Protein AF-A0A159Z5X7-F1 (afdb_monomer_lite)

Foldseek 3Di:
DDDDDDDDDPDDDDDDPPPPDPPDDPPDDPVLVCLVVLLVLLLVLLVLLLVLLVVDDPQLNVQQPLNVQCVVCNVVSHQQDPSNLVSLVSRLVSLVVCCVVVHDDPSSVSSNVSSVSSNVSNVVSNVSVVVVCVVCVVVVHDPPPDD

Secondary structure (DSSP, 8-state):
------------------------PPPPPPGGGGHHHHHHHHHHHHHHHHHGGGGS-HHHHHH-TTHHHHHHHHHTT--SSHHHHHHHHHHHHHHHHHHHHH---HHHHHHHHHHHHHHHHHHHHHHHHHHHHHHHHHTT--GGG--

Sequence (147 aa):
MIAQFPPLPTSYPAGNSHRVVLYQEPAPRPEVERLEEMFADGLAALRRALQLREDLPAAHANGLRAWEPVVRCLDHRRLIDAASRAAIVDLFVEAARIAQREGPHPALDALRHRLAEAEALATRVADLLAAEDQIARARGFDPGTRR

pLDDT: mean 84.37, std 17.0, range [36.78, 98.0]

Organism: NCBI:txid1335048

Radius of gyration: 27.59 Å; chains: 1; bounding box: 40×76×68 Å

Structure (mmCIF, N/CA/C/O backbone):
data_AF-A0A159Z5X7-F1
#
_entry.id   AF-A0A159Z5X7-F1
#
loop_
_atom_site.group_PDB
_atom_site.id
_atom_site.type_symbol
_atom_site.label_atom_id
_atom_site.label_alt_id
_atom_site.label_comp_id
_atom_site.label_asym_id
_atom_site.label_entity_id
_atom_site.label_seq_id
_atom_site.pdbx_PDB_ins_code
_atom_site.Cartn_x
_atom_site.Cartn_y
_atom_site.Cartn_z
_atom_site.occupancy
_atom_site.B_iso_or_equiv
_atom_site.auth_seq_id
_atom_site.auth_comp_id
_atom_site.auth_asym_id
_atom_site.auth_atom_id
_atom_site.pdbx_PDB_model_num
ATOM 1 N N . MET A 1 1 ? 24.054 -62.793 -45.218 1.00 36.78 1 MET A N 1
ATOM 2 C CA . MET A 1 1 ? 23.629 -64.068 -44.599 1.00 36.78 1 MET A CA 1
ATOM 3 C C . MET A 1 1 ? 23.535 -63.831 -43.093 1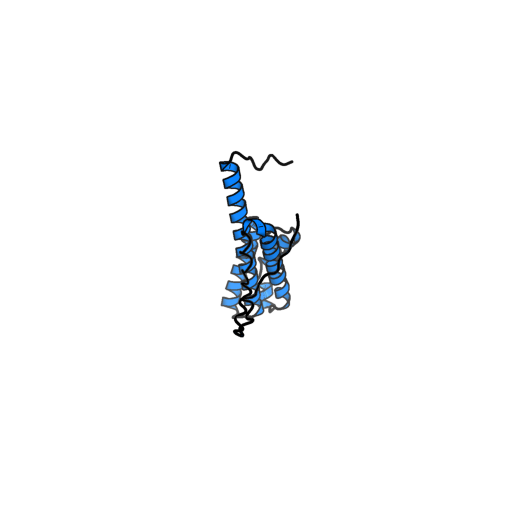.00 36.78 1 MET A C 1
ATOM 5 O O . MET A 1 1 ? 24.426 -63.186 -42.560 1.00 36.78 1 MET A O 1
ATOM 9 N N . ILE A 1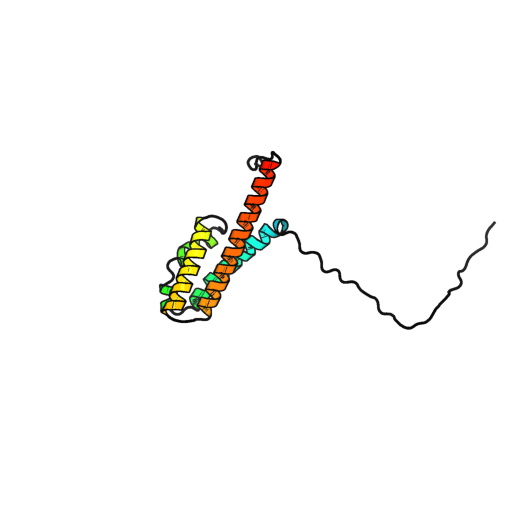 2 ? 22.411 -64.202 -42.477 1.00 47.59 2 ILE A N 1
ATOM 10 C CA . ILE A 1 2 ? 21.893 -63.757 -41.161 1.00 47.59 2 ILE A CA 1
ATOM 11 C C . ILE A 1 2 ? 22.325 -64.709 -40.025 1.00 47.59 2 ILE A C 1
ATOM 13 O O . ILE A 1 2 ? 22.324 -65.909 -40.271 1.00 47.59 2 ILE A O 1
ATOM 17 N N . ALA A 1 3 ? 22.584 -64.189 -38.808 1.00 43.44 3 ALA A N 1
ATOM 18 C CA . ALA A 1 3 ? 22.182 -64.734 -37.478 1.00 43.44 3 ALA A CA 1
ATOM 19 C C . ALA A 1 3 ? 22.763 -63.836 -36.344 1.00 43.44 3 ALA A C 1
ATOM 21 O O . ALA A 1 3 ? 23.972 -63.653 -36.299 1.00 43.44 3 ALA A O 1
ATOM 22 N N . GLN A 1 4 ? 21.973 -63.033 -35.607 1.00 45.41 4 GLN A N 1
ATOM 23 C CA . GLN A 1 4 ? 21.170 -63.304 -34.381 1.00 45.41 4 GLN A CA 1
ATOM 24 C C . GLN A 1 4 ? 21.914 -63.018 -33.040 1.00 45.41 4 GLN A C 1
ATOM 26 O O . GLN A 1 4 ? 22.946 -63.611 -32.759 1.00 45.41 4 GLN A O 1
ATOM 31 N N . PHE A 1 5 ? 21.354 -62.109 -32.217 1.00 52.47 5 PHE A N 1
ATOM 32 C CA . PHE A 1 5 ? 21.722 -61.773 -30.815 1.00 52.47 5 PHE A CA 1
ATOM 33 C C . PHE A 1 5 ? 21.023 -62.727 -29.803 1.00 52.47 5 PHE A C 1
ATOM 35 O O . PHE A 1 5 ? 20.004 -63.310 -30.179 1.00 52.47 5 PHE A O 1
ATOM 42 N N . PRO A 1 6 ? 21.484 -62.876 -28.532 1.00 51.81 6 PRO A N 1
ATOM 43 C CA . PRO A 1 6 ? 21.006 -62.004 -27.436 1.00 51.81 6 PRO A CA 1
ATOM 44 C C . PRO A 1 6 ? 22.068 -61.624 -26.365 1.00 51.81 6 PRO A C 1
ATOM 46 O O . PRO A 1 6 ? 23.143 -62.220 -26.305 1.00 51.81 6 PRO A O 1
ATOM 49 N N . PRO A 1 7 ? 21.782 -60.614 -25.515 1.00 61.12 7 PRO A N 1
ATOM 50 C CA . PRO A 1 7 ? 22.671 -60.153 -24.447 1.00 61.12 7 PRO A CA 1
ATOM 51 C C . PRO A 1 7 ? 22.648 -61.115 -23.251 1.00 61.12 7 PRO A C 1
ATOM 53 O O . PRO A 1 7 ? 21.632 -61.761 -22.998 1.00 61.12 7 PRO A O 1
ATOM 56 N N . LEU A 1 8 ? 23.730 -61.161 -22.468 1.00 49.84 8 LEU A N 1
ATOM 57 C CA . LEU A 1 8 ? 23.716 -61.794 -21.146 1.00 49.84 8 LEU A CA 1
ATOM 58 C C . LEU A 1 8 ? 23.809 -60.727 -20.044 1.00 49.84 8 LEU A C 1
ATOM 60 O O . LEU A 1 8 ? 24.670 -59.848 -20.115 1.00 49.84 8 LEU A O 1
ATOM 64 N N . PRO A 1 9 ? 22.910 -60.777 -19.045 1.00 46.16 9 PRO A N 1
ATOM 65 C CA . PRO A 1 9 ? 22.774 -59.756 -18.025 1.00 46.16 9 PRO A CA 1
ATOM 66 C C . PRO A 1 9 ? 23.802 -59.999 -16.922 1.00 46.16 9 PRO A C 1
ATOM 68 O O . PRO A 1 9 ? 23.778 -61.033 -16.258 1.00 46.16 9 PRO A O 1
ATOM 71 N N . THR A 1 10 ? 24.657 -59.026 -16.636 1.00 51.78 10 THR A N 1
ATOM 72 C CA . THR A 1 10 ? 25.294 -58.955 -15.317 1.00 51.78 10 THR A CA 1
ATOM 73 C C . THR A 1 10 ? 24.318 -58.292 -14.355 1.00 51.78 10 THR A C 1
ATOM 75 O O . THR A 1 10 ? 24.433 -57.123 -13.998 1.00 51.78 10 THR A O 1
ATOM 78 N N . SER A 1 11 ? 23.295 -59.050 -13.956 1.00 51.75 11 SER A N 1
ATOM 79 C CA . SER A 1 11 ? 22.480 -58.701 -12.799 1.00 51.75 11 SER A CA 1
ATOM 80 C C . SER A 1 11 ? 23.360 -58.737 -11.550 1.00 51.75 11 SER A C 1
ATOM 82 O O . SER A 1 11 ? 23.828 -59.805 -11.160 1.00 51.75 11 SER A O 1
ATOM 84 N N . TYR A 1 12 ? 23.533 -57.594 -10.895 1.00 45.84 12 TYR A N 1
ATOM 85 C CA . TYR A 1 12 ? 23.817 -57.558 -9.464 1.00 45.84 12 TYR A CA 1
ATOM 86 C C . TYR A 1 12 ? 22.499 -57.248 -8.744 1.00 45.84 12 TYR A C 1
ATOM 88 O O . TYR A 1 12 ? 21.986 -56.135 -8.883 1.00 45.84 12 TYR A O 1
ATOM 96 N N . PRO A 1 13 ? 21.902 -58.197 -8.000 1.00 56.09 13 PRO A N 1
ATOM 97 C CA . PRO A 1 13 ? 20.759 -57.901 -7.160 1.00 56.09 13 PRO A CA 1
ATOM 98 C C . PRO A 1 13 ? 21.283 -57.302 -5.854 1.00 56.09 13 PRO A C 1
ATOM 100 O O . PRO A 1 13 ? 21.756 -58.010 -4.972 1.00 56.09 13 PRO A O 1
ATOM 103 N N . ALA A 1 14 ? 21.206 -55.982 -5.733 1.00 48.94 14 ALA A N 1
ATOM 104 C CA . ALA A 1 14 ? 21.421 -55.296 -4.464 1.00 48.94 14 ALA A CA 1
ATOM 105 C C . ALA A 1 14 ? 20.421 -54.143 -4.321 1.00 48.94 14 ALA A C 1
ATOM 107 O O . ALA A 1 14 ? 20.763 -52.969 -4.388 1.00 48.94 14 ALA A O 1
ATOM 108 N N . GLY A 1 15 ? 19.144 -54.509 -4.200 1.00 54.28 15 GLY A N 1
ATOM 109 C CA . GLY A 1 15 ? 18.306 -54.105 -3.067 1.00 54.28 15 GLY A CA 1
ATOM 110 C C . GLY A 1 15 ? 18.109 -52.631 -2.698 1.00 54.28 15 GLY A C 1
ATOM 111 O O . GLY A 1 15 ? 17.553 -52.408 -1.635 1.00 54.28 15 GLY A O 1
ATOM 112 N N . ASN A 1 16 ? 18.484 -51.641 -3.511 1.00 48.66 16 ASN A N 1
ATOM 113 C CA . ASN A 1 16 ? 18.154 -50.234 -3.255 1.00 48.66 16 ASN A CA 1
ATOM 114 C C . ASN A 1 16 ? 17.447 -49.608 -4.462 1.00 48.66 16 ASN A C 1
ATOM 116 O O . ASN A 1 16 ? 18.043 -48.906 -5.273 1.00 48.66 16 ASN A O 1
ATOM 120 N N . SER A 1 17 ? 16.131 -49.818 -4.550 1.00 51.88 17 SER A N 1
ATOM 121 C CA . SER A 1 17 ? 15.221 -49.091 -5.451 1.00 51.88 17 SER A CA 1
ATOM 122 C C . SER A 1 17 ? 14.939 -47.660 -4.968 1.00 51.88 17 SER A C 1
ATOM 124 O O . SER A 1 17 ? 13.821 -47.160 -5.104 1.00 51.88 17 SER A O 1
ATOM 126 N N . HIS A 1 18 ? 15.928 -46.974 -4.394 1.00 50.19 18 HIS A N 1
ATOM 127 C CA . HIS A 1 18 ? 15.790 -45.554 -4.099 1.00 50.19 18 HIS A CA 1
ATOM 128 C C . HIS A 1 18 ? 15.928 -44.785 -5.409 1.00 50.19 18 HIS A C 1
ATOM 130 O O . HIS A 1 18 ? 17.022 -44.457 -5.861 1.00 50.19 18 HIS A O 1
ATOM 136 N N . ARG A 1 19 ? 14.790 -44.518 -6.051 1.00 60.75 19 ARG A N 1
ATOM 137 C CA . ARG A 1 19 ? 14.709 -43.544 -7.134 1.00 60.75 19 ARG A CA 1
ATOM 138 C C . ARG A 1 19 ? 15.008 -42.181 -6.513 1.00 60.75 19 ARG A C 1
ATOM 140 O O . ARG A 1 19 ? 14.134 -41.574 -5.904 1.00 60.75 19 ARG A O 1
ATOM 147 N N . VAL A 1 20 ? 16.259 -41.735 -6.610 1.00 62.81 20 VAL A N 1
ATOM 148 C CA . VAL A 1 20 ? 16.645 -40.375 -6.230 1.00 62.81 20 VAL A CA 1
ATOM 149 C C . VAL A 1 20 ? 15.983 -39.439 -7.236 1.00 62.81 20 VAL A C 1
ATOM 151 O O . VAL A 1 20 ? 16.437 -39.295 -8.368 1.00 62.81 20 VAL A O 1
ATOM 154 N N . VAL A 1 21 ? 14.846 -38.870 -6.845 1.00 63.72 21 VAL A N 1
ATOM 155 C CA . VAL A 1 21 ? 14.199 -37.785 -7.579 1.00 63.72 21 VAL A CA 1
ATOM 156 C C . VAL A 1 21 ? 14.838 -36.503 -7.075 1.00 63.72 21 VAL A C 1
ATOM 158 O O . VAL A 1 21 ? 14.609 -36.092 -5.940 1.00 63.72 21 VAL A O 1
ATOM 161 N N . LEU A 1 22 ? 15.689 -35.904 -7.903 1.00 60.62 22 LEU A N 1
ATOM 162 C CA . LEU A 1 22 ? 16.242 -34.591 -7.622 1.00 60.62 22 LEU A CA 1
ATOM 163 C C . LEU A 1 22 ? 15.146 -33.566 -7.933 1.00 60.62 22 LEU A C 1
ATOM 165 O O . LEU A 1 22 ? 14.899 -33.244 -9.093 1.00 60.62 22 LEU A O 1
ATOM 169 N N . TYR A 1 23 ? 14.440 -33.106 -6.902 1.00 59.25 23 TYR A N 1
ATOM 170 C CA . TYR A 1 23 ? 13.565 -31.948 -7.026 1.00 59.25 23 TYR A CA 1
ATOM 171 C C . TYR A 1 23 ? 14.466 -30.720 -7.145 1.00 59.25 23 TYR A C 1
ATOM 173 O O . TYR A 1 23 ? 15.007 -30.239 -6.154 1.00 59.25 23 TYR A O 1
ATOM 181 N N . GLN A 1 24 ? 14.685 -30.249 -8.371 1.00 61.41 24 GLN A N 1
ATOM 182 C CA . GLN A 1 24 ? 15.165 -28.888 -8.559 1.00 61.41 24 GLN A CA 1
ATOM 183 C C . GLN A 1 24 ? 13.975 -27.981 -8.277 1.00 61.41 24 GLN A C 1
ATOM 185 O O . GLN A 1 24 ? 12.979 -28.031 -9.001 1.00 61.41 24 GLN A O 1
ATOM 190 N N . GLU A 1 25 ? 14.048 -27.203 -7.197 1.00 68.69 25 GLU A N 1
ATOM 191 C CA . GLU A 1 25 ? 13.106 -26.105 -7.019 1.00 68.69 25 GLU A CA 1
ATOM 192 C C . GLU A 1 25 ? 13.177 -25.235 -8.281 1.00 68.69 25 GLU A C 1
ATOM 194 O O . GLU A 1 25 ? 14.284 -24.910 -8.731 1.00 68.69 25 GLU A O 1
ATOM 199 N N . PRO A 1 26 ? 12.037 -24.911 -8.917 1.00 69.88 26 PRO A N 1
ATOM 200 C CA . PRO A 1 26 ? 12.053 -24.000 -10.045 1.00 69.88 26 PRO A CA 1
ATOM 201 C C . PRO A 1 26 ? 12.720 -22.704 -9.585 1.00 69.88 26 PRO A C 1
ATOM 203 O O . PRO A 1 26 ? 12.331 -22.128 -8.568 1.00 69.88 26 PRO A O 1
ATOM 206 N N . ALA A 1 27 ? 13.758 -22.282 -10.313 1.00 71.88 27 ALA A N 1
ATOM 207 C CA . ALA A 1 27 ? 14.474 -21.059 -9.991 1.00 71.88 27 ALA A CA 1
ATOM 208 C C . ALA A 1 27 ? 13.471 -19.896 -9.879 1.00 71.88 27 ALA A C 1
ATOM 210 O O . ALA A 1 27 ? 12.543 -19.816 -10.694 1.00 71.88 27 ALA A O 1
ATOM 211 N N . PRO A 1 28 ? 13.623 -19.007 -8.882 1.00 75.00 28 PRO A N 1
ATOM 212 C CA . PRO A 1 28 ? 12.712 -17.888 -8.723 1.00 75.00 28 PRO A CA 1
ATOM 213 C C . PRO A 1 28 ? 12.714 -17.047 -10.000 1.00 75.00 28 PRO A C 1
ATOM 215 O O . PRO A 1 28 ? 13.773 -16.683 -10.518 1.00 75.00 28 PRO A O 1
ATOM 218 N N . ARG A 1 29 ? 11.516 -16.757 -10.519 1.00 81.56 29 ARG A N 1
ATOM 219 C CA . ARG A 1 29 ? 11.358 -15.899 -11.697 1.00 81.56 29 ARG A CA 1
ATOM 220 C C . ARG A 1 29 ? 11.969 -14.518 -11.416 1.00 81.56 29 ARG A C 1
ATOM 222 O O . ARG A 1 29 ? 11.761 -14.001 -10.312 1.00 81.56 29 ARG A O 1
ATOM 229 N N . PRO A 1 30 ? 12.679 -13.908 -12.383 1.00 86.06 30 PRO A N 1
ATOM 230 C CA . PRO A 1 30 ? 13.196 -12.552 -12.245 1.00 86.06 30 PRO A CA 1
ATOM 231 C C . PRO A 1 30 ? 12.089 -11.566 -11.865 1.00 86.06 30 PRO A C 1
ATOM 233 O O . PRO A 1 30 ? 10.981 -11.637 -12.391 1.00 86.06 30 PRO A O 1
ATOM 236 N N . GLU A 1 31 ? 12.384 -10.615 -10.980 1.00 86.62 31 GLU A N 1
ATOM 237 C CA . GLU A 1 31 ? 11.370 -9.678 -10.471 1.00 86.62 31 GLU A CA 1
ATOM 238 C C . GLU A 1 31 ? 10.734 -8.812 -11.562 1.00 86.62 31 GLU A C 1
ATOM 240 O O . GLU A 1 31 ? 9.546 -8.514 -11.491 1.00 86.62 31 GLU A O 1
ATOM 245 N N . VAL A 1 32 ? 11.494 -8.462 -12.603 1.00 86.12 32 VAL A N 1
ATOM 246 C CA . VAL A 1 32 ? 10.981 -7.716 -13.763 1.00 86.12 32 VAL A CA 1
ATOM 247 C C . VAL A 1 32 ? 9.823 -8.464 -14.434 1.00 86.12 32 VAL A C 1
ATOM 249 O O . VAL A 1 32 ? 8.810 -7.868 -14.782 1.00 86.12 32 VAL A O 1
ATOM 252 N N . GLU A 1 33 ? 9.905 -9.793 -14.532 1.00 88.75 33 GLU A N 1
ATOM 253 C CA . GLU A 1 33 ? 8.823 -10.616 -15.090 1.00 88.75 33 GLU A CA 1
ATOM 254 C C . GLU A 1 33 ? 7.606 -10.737 -14.159 1.00 88.75 33 GLU A C 1
ATOM 256 O O . GLU A 1 33 ? 6.566 -11.261 -14.562 1.00 88.75 33 GLU A O 1
ATOM 261 N N . ARG A 1 34 ? 7.743 -10.295 -12.905 1.00 91.88 34 ARG A N 1
ATOM 262 C CA . ARG A 1 34 ? 6.717 -10.343 -11.858 1.00 91.88 34 ARG A CA 1
ATOM 263 C C . ARG A 1 34 ? 6.147 -8.963 -11.528 1.00 91.88 34 ARG A C 1
ATOM 265 O O . ARG A 1 34 ? 5.382 -8.848 -10.576 1.00 91.88 34 ARG A O 1
ATOM 272 N N . LEU A 1 35 ? 6.473 -7.927 -12.305 1.00 93.31 35 LEU A N 1
ATOM 273 C CA . LEU A 1 35 ? 6.001 -6.554 -12.083 1.00 93.31 35 LEU A CA 1
ATOM 274 C C . LEU A 1 35 ? 4.481 -6.471 -11.891 1.00 93.31 35 LEU A C 1
ATOM 276 O O . LEU A 1 35 ? 4.007 -5.826 -10.956 1.00 93.31 35 LEU A O 1
ATOM 280 N N . GLU A 1 36 ? 3.723 -7.155 -12.748 1.00 92.62 36 GLU A N 1
ATOM 281 C CA . GLU A 1 36 ? 2.259 -7.177 -12.685 1.00 92.62 36 GLU A CA 1
ATOM 282 C C . GLU A 1 36 ? 1.744 -7.854 -11.407 1.00 92.6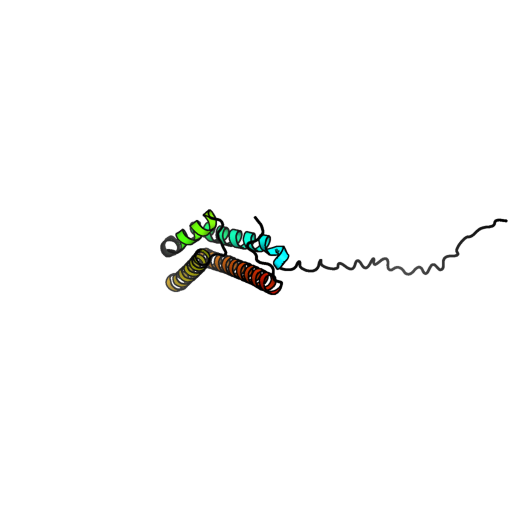2 36 GLU A C 1
ATOM 284 O O . GLU A 1 36 ? 0.822 -7.342 -10.770 1.00 92.62 36 GLU A O 1
ATOM 289 N N . GLU A 1 37 ? 2.369 -8.965 -10.998 1.00 95.56 37 GLU A N 1
ATOM 290 C CA . GLU A 1 37 ? 2.051 -9.675 -9.752 1.00 95.56 37 GLU A CA 1
ATOM 291 C C . GLU A 1 37 ? 2.320 -8.771 -8.543 1.00 95.56 37 GLU A C 1
ATOM 293 O O . GLU A 1 37 ? 1.444 -8.580 -7.707 1.00 95.56 37 GLU A O 1
ATOM 298 N N . MET A 1 38 ? 3.493 -8.135 -8.492 1.00 95.75 38 MET A N 1
ATOM 299 C CA . MET A 1 38 ? 3.891 -7.248 -7.395 1.00 95.75 38 MET A CA 1
ATOM 300 C C . MET A 1 38 ? 2.984 -6.022 -7.283 1.00 95.75 38 MET A C 1
ATOM 302 O O . MET A 1 38 ? 2.613 -5.610 -6.183 1.00 95.75 38 MET A O 1
ATOM 306 N N . PHE A 1 39 ? 2.591 -5.445 -8.420 1.00 95.00 39 PHE A N 1
ATOM 307 C CA . PHE A 1 39 ? 1.640 -4.342 -8.453 1.00 95.00 39 PHE A CA 1
ATOM 308 C C . PHE A 1 39 ? 0.256 -4.776 -7.948 1.00 95.00 39 PHE A C 1
ATOM 310 O O . PHE A 1 39 ? -0.365 -4.075 -7.143 1.00 95.00 39 PHE A O 1
ATOM 317 N N . ALA A 1 40 ? -0.222 -5.947 -8.381 1.00 95.88 40 ALA A N 1
ATOM 318 C CA . ALA A 1 40 ? -1.485 -6.514 -7.919 1.00 95.88 40 ALA A CA 1
ATOM 319 C C . ALA A 1 40 ? -1.456 -6.832 -6.415 1.00 95.88 40 ALA A C 1
ATOM 321 O O . ALA A 1 40 ? -2.418 -6.515 -5.709 1.00 95.88 40 ALA A O 1
ATOM 322 N N . ASP A 1 41 ? -0.350 -7.384 -5.917 1.00 97.19 41 ASP A N 1
ATOM 323 C CA . ASP A 1 41 ? -0.133 -7.677 -4.502 1.00 97.19 41 ASP A CA 1
ATOM 324 C C . ASP A 1 41 ? -0.118 -6.396 -3.663 1.00 97.19 41 ASP A C 1
ATOM 326 O O . ASP A 1 41 ? -0.760 -6.347 -2.613 1.00 97.19 41 ASP A O 1
ATOM 330 N N . GLY A 1 42 ? 0.503 -5.319 -4.155 1.00 96.69 42 GLY A N 1
ATOM 331 C CA . GLY A 1 42 ? 0.495 -4.018 -3.485 1.00 96.69 42 GLY A CA 1
ATOM 332 C C . GLY A 1 42 ? -0.914 -3.427 -3.375 1.00 96.69 42 GLY A C 1
ATOM 333 O O . GLY A 1 42 ? -1.329 -2.980 -2.303 1.00 96.69 42 GLY A O 1
ATOM 334 N N . LEU A 1 43 ? -1.712 -3.506 -4.446 1.00 96.56 43 LEU A N 1
ATOM 335 C CA . LEU A 1 43 ? -3.127 -3.114 -4.405 1.00 96.56 43 LEU A CA 1
ATOM 336 C C . LEU A 1 43 ? -3.953 -4.016 -3.476 1.00 96.56 43 LEU A C 1
ATOM 338 O O . LEU A 1 43 ? -4.863 -3.539 -2.792 1.00 96.56 43 LEU A O 1
ATOM 342 N N . ALA A 1 44 ? -3.663 -5.317 -3.438 1.00 97.50 44 ALA A N 1
ATOM 343 C CA . ALA A 1 44 ? -4.324 -6.244 -2.529 1.00 97.50 44 ALA A CA 1
ATOM 344 C C . ALA A 1 44 ? -3.985 -5.929 -1.064 1.00 97.50 44 ALA A C 1
ATOM 346 O O . ALA A 1 44 ? -4.883 -5.948 -0.221 1.00 97.50 44 ALA A O 1
ATOM 347 N N . ALA A 1 45 ? -2.729 -5.591 -0.763 1.00 97.56 45 ALA A N 1
ATOM 348 C CA . ALA A 1 45 ? -2.290 -5.156 0.557 1.00 97.56 45 ALA A CA 1
ATOM 349 C C . ALA A 1 45 ? -3.008 -3.869 0.991 1.00 97.56 45 ALA A C 1
ATOM 351 O O . ALA A 1 45 ? -3.576 -3.845 2.083 1.00 97.56 45 ALA A O 1
ATOM 352 N N . LEU A 1 46 ? -3.116 -2.858 0.117 1.00 95.88 46 LEU A N 1
ATOM 353 C CA . LEU A 1 46 ? -3.911 -1.656 0.406 1.00 95.88 46 LEU A CA 1
ATOM 354 C C . LEU A 1 46 ? -5.376 -1.978 0.674 1.00 95.88 46 LEU A C 1
ATOM 356 O O . LEU A 1 46 ? -5.942 -1.494 1.650 1.00 95.88 46 LEU A O 1
ATOM 360 N N . ARG A 1 47 ? -6.000 -2.826 -0.148 1.00 96.38 47 ARG A N 1
ATOM 361 C CA . ARG A 1 47 ? -7.401 -3.210 0.062 1.00 96.38 47 ARG A CA 1
ATOM 362 C C . ARG A 1 47 ? -7.600 -3.890 1.416 1.00 96.38 47 ARG A C 1
ATOM 364 O O . ARG A 1 47 ? -8.556 -3.570 2.115 1.00 96.38 47 ARG A O 1
ATOM 371 N N . ARG A 1 48 ? -6.684 -4.783 1.804 1.00 96.88 48 ARG A N 1
ATOM 372 C CA . ARG A 1 48 ? -6.692 -5.426 3.128 1.00 96.88 48 ARG A CA 1
ATOM 373 C C . ARG A 1 48 ? -6.481 -4.409 4.249 1.00 96.88 48 ARG A C 1
ATOM 375 O O . ARG A 1 48 ? -7.160 -4.502 5.261 1.00 96.88 48 ARG A O 1
ATOM 382 N N . ALA A 1 49 ? -5.594 -3.428 4.066 1.00 96.12 49 ALA A N 1
ATOM 383 C CA . ALA A 1 49 ? -5.420 -2.335 5.023 1.00 96.12 49 ALA A CA 1
ATOM 384 C C . ALA A 1 49 ? -6.729 -1.558 5.218 1.00 96.12 49 ALA A C 1
ATOM 386 O O . ALA A 1 49 ? -7.101 -1.259 6.349 1.00 96.12 49 ALA A O 1
ATOM 387 N N . LEU A 1 50 ? -7.454 -1.285 4.126 1.00 93.31 50 LEU A N 1
ATOM 388 C CA . LEU A 1 50 ? -8.703 -0.535 4.198 1.00 93.31 50 LEU A CA 1
ATOM 389 C C . LEU A 1 50 ? -9.845 -1.303 4.874 1.00 93.31 50 LEU A C 1
ATOM 391 O O . LEU A 1 50 ? -10.659 -0.715 5.579 1.00 93.31 50 LEU A O 1
ATOM 395 N N . GLN A 1 51 ? -9.891 -2.623 4.706 1.00 94.88 51 GLN A N 1
ATOM 396 C CA . GLN A 1 51 ? -10.891 -3.470 5.363 1.00 94.88 51 GLN A CA 1
ATOM 397 C C . GLN A 1 51 ? -10.768 -3.459 6.892 1.00 94.88 51 GLN A C 1
ATOM 399 O O . GLN A 1 51 ? -11.772 -3.601 7.579 1.00 94.88 51 GLN A O 1
ATOM 404 N N . LEU A 1 52 ? -9.566 -3.224 7.426 1.00 94.75 52 LEU A N 1
ATOM 405 C CA . LEU A 1 52 ? -9.313 -3.217 8.870 1.00 94.75 52 LEU A CA 1
ATOM 406 C C . LEU A 1 52 ? -9.912 -2.012 9.603 1.00 94.75 52 LEU A C 1
ATOM 408 O O . LEU A 1 52 ? -9.897 -1.994 10.830 1.00 94.75 52 LEU A O 1
ATOM 412 N N . ARG A 1 53 ? -10.436 -1.001 8.896 1.00 91.12 53 ARG A N 1
ATOM 413 C CA . ARG A 1 53 ? -11.054 0.161 9.554 1.00 91.12 53 ARG A CA 1
ATOM 414 C C . ARG A 1 53 ? -12.304 -0.187 10.341 1.00 91.12 53 ARG A C 1
ATOM 416 O O . ARG A 1 53 ? -12.519 0.429 11.378 1.00 91.12 53 ARG A O 1
ATOM 423 N N . GLU A 1 54 ? -13.085 -1.156 9.880 1.00 90.94 54 GLU A N 1
ATOM 424 C CA . GLU A 1 54 ? -14.286 -1.603 10.597 1.00 90.94 54 GLU A CA 1
ATOM 425 C C . GLU A 1 54 ? -13.935 -2.252 11.947 1.00 90.94 54 GLU A C 1
ATOM 427 O O . GLU A 1 54 ? -14.724 -2.204 12.886 1.00 90.94 54 GLU A O 1
ATOM 432 N N . ASP A 1 55 ? -12.713 -2.779 12.074 1.00 94.69 55 ASP A N 1
ATOM 433 C CA . ASP A 1 55 ? -12.201 -3.402 13.296 1.00 94.69 55 ASP A CA 1
ATOM 434 C C . ASP A 1 55 ? -11.473 -2.404 14.219 1.00 94.69 55 ASP A C 1
ATOM 436 O O . ASP A 1 55 ? -10.963 -2.781 15.281 1.00 94.69 55 ASP A O 1
ATOM 440 N N . LEU A 1 56 ? -11.366 -1.128 13.826 1.00 93.50 56 LEU A N 1
ATOM 441 C CA . LEU A 1 56 ? -10.713 -0.104 14.636 1.00 93.50 56 LEU A CA 1
ATOM 442 C C . LEU A 1 56 ? -11.682 0.502 15.662 1.00 93.50 56 LEU A C 1
ATOM 444 O O . LEU A 1 56 ? -12.799 0.891 15.320 1.00 93.50 56 LEU A O 1
ATOM 448 N N . PRO A 1 57 ? -11.224 0.727 16.907 1.00 93.56 57 PRO A N 1
ATOM 449 C CA . PRO A 1 57 ? -11.906 1.602 17.846 1.00 93.56 57 PRO A CA 1
ATOM 450 C C . PRO A 1 57 ? -12.174 2.971 17.218 1.00 93.56 57 PRO A C 1
ATOM 452 O O . PRO A 1 57 ? -11.319 3.518 16.518 1.00 93.56 57 PRO A O 1
ATOM 455 N N . ALA A 1 58 ? -13.329 3.567 17.523 1.00 91.06 58 ALA A N 1
ATOM 456 C CA . ALA A 1 58 ? -13.728 4.854 16.950 1.00 91.06 58 ALA A CA 1
ATOM 457 C C . ALA A 1 58 ? -12.675 5.958 17.167 1.00 91.06 58 ALA A C 1
ATOM 459 O O . ALA A 1 58 ? -12.451 6.779 16.282 1.00 91.06 58 ALA A O 1
ATOM 460 N N . ALA A 1 59 ? -11.994 5.957 18.318 1.00 88.81 59 ALA A N 1
ATOM 461 C CA . ALA A 1 59 ? -10.922 6.906 18.615 1.00 88.81 59 ALA A CA 1
ATOM 462 C C . ALA A 1 59 ? -9.733 6.773 17.638 1.00 88.81 59 ALA A C 1
ATOM 464 O O . ALA A 1 59 ? -9.282 7.779 17.086 1.00 88.81 59 ALA A O 1
ATOM 465 N N . HIS A 1 60 ? -9.332 5.538 17.305 1.00 91.62 60 HIS A N 1
ATOM 466 C CA . HIS A 1 60 ? -8.322 5.263 16.281 1.00 91.62 60 HIS A CA 1
ATOM 467 C C . HIS A 1 60 ? -8.821 5.643 14.884 1.00 91.62 60 HIS A C 1
ATOM 469 O O . HIS A 1 60 ? -8.152 6.388 14.173 1.00 91.62 60 HIS A O 1
ATOM 475 N N . ALA A 1 61 ? -10.008 5.172 14.491 1.00 90.31 61 ALA A N 1
ATOM 476 C CA . ALA A 1 61 ? -10.544 5.394 13.148 1.00 90.31 61 ALA A CA 1
ATOM 477 C C . ALA A 1 61 ? -10.718 6.889 12.826 1.00 90.31 61 ALA A C 1
ATOM 479 O O . ALA A 1 61 ? -10.375 7.334 11.731 1.00 90.31 61 ALA A O 1
ATOM 480 N N . ASN A 1 62 ? -11.186 7.683 13.792 1.00 89.19 62 ASN A N 1
ATOM 481 C CA . ASN A 1 62 ? -11.374 9.127 13.633 1.00 89.19 62 ASN A CA 1
ATOM 482 C C . ASN A 1 62 ? -10.049 9.905 13.558 1.00 89.19 62 ASN A C 1
ATOM 484 O O . ASN A 1 62 ? -10.028 11.047 13.096 1.00 89.19 62 ASN A O 1
ATOM 488 N N . GLY A 1 63 ? -8.944 9.312 14.016 1.00 88.50 63 GLY A N 1
ATOM 489 C CA . GLY A 1 63 ? -7.613 9.910 13.955 1.00 88.50 63 GLY A CA 1
ATOM 490 C C . GLY A 1 63 ? -6.927 9.799 12.590 1.00 88.50 63 GLY A C 1
ATOM 491 O O . GLY A 1 63 ? -5.961 10.524 12.360 1.00 88.50 63 GLY A O 1
ATOM 492 N N . LEU A 1 64 ? -7.412 8.924 11.701 1.00 91.69 64 LEU A N 1
ATOM 493 C CA . LEU A 1 64 ? -6.801 8.620 10.401 1.00 91.69 64 LEU A CA 1
ATOM 494 C C . LEU A 1 64 ? -7.333 9.560 9.305 1.00 91.69 64 LEU A C 1
ATOM 496 O O . LEU A 1 64 ? -8.322 9.267 8.631 1.00 91.69 64 LEU A O 1
ATOM 500 N N . ARG A 1 65 ? -6.677 10.705 9.108 1.00 91.62 65 ARG A N 1
ATOM 501 C CA . ARG A 1 65 ? -7.067 11.719 8.113 1.00 91.62 65 ARG A CA 1
ATOM 502 C C . ARG A 1 65 ? -6.636 11.340 6.701 1.00 91.62 65 ARG A C 1
ATOM 504 O O . ARG A 1 65 ? -7.357 11.639 5.751 1.00 91.62 65 ARG A O 1
ATOM 511 N N . ALA A 1 66 ? -5.506 10.653 6.557 1.00 91.12 66 ALA A N 1
ATOM 512 C CA . ALA A 1 66 ? -4.976 10.198 5.273 1.00 91.12 66 ALA A CA 1
ATOM 513 C C . ALA A 1 66 ? -5.765 9.020 4.663 1.00 91.12 66 ALA A C 1
ATOM 515 O O . ALA A 1 66 ? -5.433 8.540 3.581 1.00 91.12 66 ALA A O 1
ATOM 516 N N . TRP A 1 67 ? -6.844 8.576 5.315 1.00 93.12 67 TRP A N 1
ATOM 517 C CA . TRP A 1 67 ? -7.667 7.466 4.846 1.00 93.12 67 TRP A CA 1
ATOM 518 C C . TRP A 1 67 ? -8.269 7.691 3.457 1.00 93.12 67 TRP A C 1
ATOM 520 O O . TRP A 1 67 ? -8.131 6.858 2.567 1.00 93.12 67 TRP A O 1
ATOM 530 N N . GLU A 1 68 ? -8.945 8.823 3.273 1.00 93.31 68 GLU A N 1
ATOM 531 C CA . GLU A 1 68 ? -9.652 9.161 2.035 1.00 93.31 68 GLU A CA 1
ATOM 532 C C . GLU A 1 68 ? -8.698 9.264 0.826 1.00 93.31 68 GLU A C 1
ATOM 534 O O . GLU A 1 68 ? -8.985 8.672 -0.216 1.00 93.31 68 GLU A O 1
ATOM 539 N N . PRO A 1 69 ? -7.524 9.917 0.936 1.00 94.12 69 PRO A N 1
ATOM 540 C CA . PRO A 1 69 ? -6.488 9.830 -0.090 1.00 94.12 69 PRO A CA 1
ATOM 541 C C . PRO A 1 69 ? -6.116 8.393 -0.488 1.00 94.12 69 PRO A C 1
ATOM 543 O O . PRO A 1 69 ? -6.034 8.107 -1.681 1.00 94.12 69 PRO A O 1
ATOM 546 N N . VAL A 1 70 ? -5.946 7.474 0.471 1.00 93.25 70 VAL A N 1
ATOM 547 C CA . VAL A 1 70 ? -5.606 6.067 0.180 1.00 93.25 70 VAL A CA 1
ATOM 548 C C . VAL A 1 70 ? -6.764 5.321 -0.494 1.00 93.25 70 VAL A C 1
ATOM 550 O O . VAL A 1 70 ? -6.526 4.525 -1.403 1.00 93.25 70 VAL A O 1
ATOM 553 N N . VAL A 1 71 ? -8.019 5.609 -0.131 1.00 93.69 71 VAL A N 1
ATOM 554 C CA . VAL A 1 71 ? -9.202 5.073 -0.836 1.00 93.69 71 VAL A CA 1
ATOM 555 C C . VAL A 1 71 ? -9.157 5.453 -2.320 1.00 93.69 71 VAL A C 1
ATOM 557 O O . VAL A 1 71 ? -9.260 4.583 -3.185 1.00 93.69 71 VAL A O 1
ATOM 560 N N . ARG A 1 72 ? -8.881 6.726 -2.632 1.00 93.19 72 ARG A N 1
ATOM 561 C CA . ARG A 1 72 ? -8.787 7.201 -4.026 1.00 93.19 72 ARG A CA 1
ATOM 562 C C . ARG A 1 72 ? -7.680 6.518 -4.825 1.00 93.19 72 ARG A C 1
ATOM 564 O O . ARG A 1 72 ? -7.829 6.322 -6.032 1.00 93.19 72 ARG A O 1
ATOM 571 N N . CYS A 1 73 ? -6.581 6.141 -4.170 1.00 90.75 73 CYS A N 1
ATOM 572 C CA . CYS A 1 73 ? -5.509 5.368 -4.800 1.00 90.75 73 CYS A CA 1
ATOM 573 C C . CYS A 1 73 ? -6.058 4.041 -5.346 1.00 90.75 73 CYS A C 1
ATOM 575 O O . CYS A 1 73 ? -5.815 3.689 -6.501 1.00 90.75 73 CYS A O 1
ATOM 577 N N . LEU A 1 74 ? -6.865 3.330 -4.551 1.00 90.12 74 LEU A N 1
ATOM 578 C CA . LEU A 1 74 ? -7.488 2.075 -4.971 1.00 90.12 74 LEU A CA 1
ATOM 579 C C . LEU A 1 74 ? -8.545 2.267 -6.060 1.00 90.12 74 LEU A C 1
ATOM 581 O O . LEU A 1 74 ? -8.557 1.485 -7.014 1.00 90.12 74 LEU A O 1
ATOM 585 N N . ASP A 1 75 ? -9.386 3.296 -5.953 1.00 91.50 75 ASP A N 1
ATOM 586 C CA . ASP A 1 75 ? -10.441 3.572 -6.939 1.00 91.50 75 ASP A CA 1
ATOM 587 C C . ASP A 1 75 ? -9.862 3.797 -8.338 1.00 91.50 75 ASP A C 1
ATOM 589 O O . ASP A 1 75 ? -10.371 3.285 -9.338 1.00 91.50 75 ASP A O 1
ATOM 593 N N . HIS A 1 76 ? -8.734 4.503 -8.408 1.00 90.69 76 HIS A N 1
ATOM 594 C CA . HIS A 1 76 ? -8.025 4.748 -9.659 1.00 90.69 76 HIS A CA 1
ATOM 595 C C . HIS A 1 76 ? -6.997 3.669 -10.011 1.00 90.69 76 HIS A C 1
ATOM 597 O O . HIS A 1 76 ? -6.357 3.776 -11.058 1.00 90.69 76 HIS A O 1
ATOM 603 N N . ARG A 1 77 ? -6.839 2.634 -9.172 1.00 90.94 77 ARG A N 1
ATOM 604 C CA . ARG A 1 77 ? -5.810 1.585 -9.301 1.00 90.94 77 ARG A CA 1
ATOM 605 C C . ARG A 1 77 ? -4.415 2.185 -9.478 1.00 90.94 77 ARG A C 1
ATOM 607 O O . ARG A 1 77 ? -3.636 1.758 -10.325 1.00 90.94 77 ARG A O 1
ATOM 614 N N . ARG A 1 78 ? -4.127 3.218 -8.696 1.00 91.06 78 ARG A N 1
ATOM 615 C CA . ARG A 1 78 ? -2.885 3.975 -8.716 1.00 91.06 78 ARG A CA 1
ATOM 616 C C . ARG A 1 78 ? -2.090 3.660 -7.460 1.00 91.06 78 ARG A C 1
ATOM 618 O O . ARG A 1 78 ? -2.543 3.920 -6.354 1.00 91.06 78 ARG A O 1
ATOM 625 N N . LEU A 1 79 ? -0.924 3.055 -7.650 1.00 89.38 79 LEU A N 1
ATOM 626 C CA . LEU A 1 79 ? -0.036 2.652 -6.556 1.00 89.38 79 LEU A CA 1
ATOM 627 C C . LEU A 1 79 ? 1.336 3.338 -6.647 1.00 89.38 79 LEU A C 1
ATOM 629 O O . LEU A 1 79 ? 1.938 3.664 -5.632 1.00 89.38 79 LEU A O 1
ATOM 633 N N . ILE A 1 80 ? 1.822 3.569 -7.868 1.00 92.38 80 ILE A N 1
ATOM 634 C CA . ILE A 1 80 ? 3.213 3.963 -8.137 1.00 92.38 80 ILE A CA 1
ATOM 635 C C . ILE A 1 80 ? 3.419 5.465 -8.337 1.00 92.38 80 ILE A C 1
ATOM 637 O O . ILE A 1 80 ? 4.561 5.911 -8.422 1.00 92.38 80 ILE A O 1
ATOM 641 N N . ASP A 1 81 ? 2.362 6.267 -8.457 1.00 92.75 81 ASP A N 1
ATOM 642 C CA . ASP A 1 81 ? 2.540 7.713 -8.563 1.00 92.75 81 ASP A CA 1
ATOM 643 C C . ASP A 1 81 ? 2.882 8.328 -7.199 1.00 92.75 81 ASP A C 1
ATOM 645 O O . ASP A 1 81 ? 2.591 7.775 -6.135 1.00 92.75 81 ASP A O 1
ATOM 649 N N . ALA A 1 82 ? 3.516 9.498 -7.238 1.00 91.25 82 ALA A N 1
ATOM 650 C CA . ALA A 1 82 ? 4.016 10.155 -6.039 1.00 91.25 82 ALA A CA 1
ATOM 651 C C . ALA A 1 82 ? 2.906 10.505 -5.035 1.00 91.25 82 ALA A C 1
ATOM 653 O O . ALA A 1 82 ? 3.144 10.414 -3.833 1.00 91.25 82 ALA A O 1
ATOM 654 N N . ALA A 1 83 ? 1.711 10.876 -5.508 1.00 92.81 83 ALA A N 1
ATOM 655 C CA . ALA A 1 83 ? 0.607 11.234 -4.624 1.00 92.81 83 ALA A CA 1
ATOM 656 C C . ALA A 1 83 ? 0.065 9.996 -3.902 1.00 92.81 83 ALA A C 1
ATOM 658 O O . ALA A 1 83 ? -0.143 10.045 -2.690 1.00 92.81 83 ALA A O 1
ATOM 659 N N . SER A 1 84 ? -0.085 8.877 -4.618 1.00 92.88 84 SER A N 1
ATOM 660 C CA . SER A 1 84 ? -0.526 7.621 -4.010 1.00 92.88 84 SER A CA 1
ATOM 661 C C . SER A 1 84 ? 0.465 7.110 -2.968 1.00 92.88 84 SER A C 1
ATOM 663 O O . SER A 1 84 ? 0.071 6.799 -1.847 1.00 92.88 84 SER A O 1
ATOM 665 N N . ARG A 1 85 ? 1.769 7.106 -3.275 1.00 93.88 85 ARG A N 1
ATOM 666 C CA . ARG A 1 85 ? 2.793 6.703 -2.295 1.00 93.88 85 ARG A CA 1
ATOM 667 C C . ARG A 1 85 ? 2.816 7.611 -1.065 1.00 93.88 85 ARG A C 1
ATOM 669 O O . ARG A 1 85 ? 2.888 7.105 0.051 1.00 93.88 85 ARG A O 1
ATOM 676 N N . ALA A 1 86 ? 2.711 8.928 -1.255 1.00 94.94 86 ALA A N 1
ATOM 677 C CA . ALA A 1 86 ? 2.652 9.875 -0.143 1.00 94.94 86 ALA A CA 1
ATOM 678 C C . ALA A 1 86 ? 1.449 9.598 0.771 1.00 94.94 86 ALA A C 1
ATOM 680 O O . ALA A 1 86 ? 1.618 9.505 1.981 1.00 94.94 86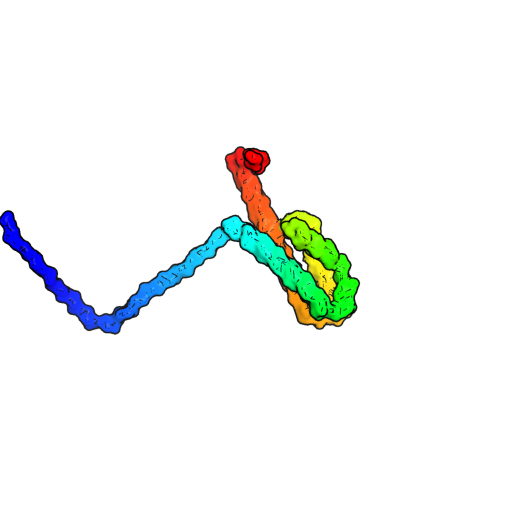 ALA A O 1
ATOM 681 N N . ALA A 1 87 ? 0.265 9.356 0.198 1.00 95.69 87 ALA A N 1
ATOM 682 C CA . ALA A 1 87 ? -0.935 9.028 0.965 1.00 95.69 87 ALA A CA 1
ATOM 683 C C . ALA A 1 87 ? -0.774 7.755 1.820 1.00 95.69 87 ALA A C 1
ATOM 685 O O . ALA A 1 87 ? -1.203 7.727 2.974 1.00 95.69 87 ALA A O 1
ATOM 686 N N . ILE A 1 88 ? -0.140 6.710 1.275 1.00 96.38 88 ILE A N 1
ATOM 687 C CA . ILE A 1 88 ? 0.112 5.449 1.996 1.00 96.38 88 ILE A CA 1
ATOM 688 C C . ILE A 1 88 ? 1.054 5.688 3.182 1.00 96.3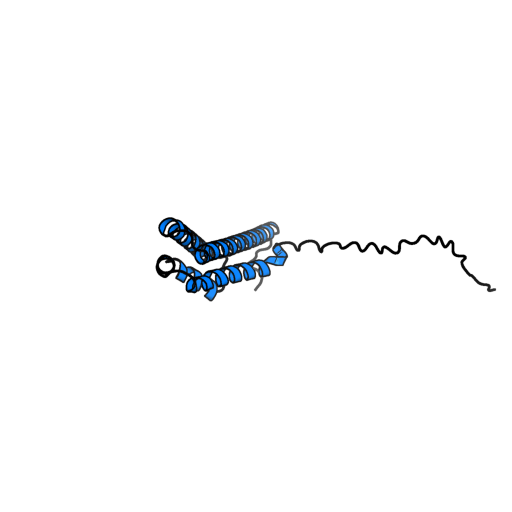8 88 ILE A C 1
ATOM 690 O O . ILE A 1 88 ? 0.780 5.225 4.293 1.00 96.38 88 ILE A O 1
ATOM 694 N N . VAL A 1 89 ? 2.140 6.434 2.959 1.00 96.56 89 VAL A N 1
ATOM 695 C CA . VAL A 1 89 ? 3.114 6.786 4.003 1.00 96.56 89 VAL A CA 1
ATOM 696 C C . VAL A 1 89 ? 2.472 7.655 5.081 1.00 96.56 89 VAL A C 1
ATOM 698 O O . VAL A 1 89 ? 2.638 7.374 6.268 1.00 96.56 89 VAL A O 1
ATOM 701 N N . ASP A 1 90 ? 1.701 8.669 4.694 1.00 97.25 90 ASP A N 1
ATOM 702 C CA . ASP A 1 90 ? 1.006 9.547 5.634 1.00 97.25 90 ASP A CA 1
ATOM 703 C C . ASP A 1 90 ? 0.055 8.747 6.528 1.00 97.25 90 ASP A C 1
ATOM 705 O O . ASP A 1 90 ? 0.086 8.894 7.752 1.00 97.25 90 ASP A O 1
ATOM 709 N N . LEU A 1 91 ? -0.721 7.825 5.946 1.00 96.88 91 LEU A N 1
ATOM 710 C CA . LEU A 1 91 ? -1.613 6.957 6.712 1.00 96.88 91 LEU A CA 1
ATOM 711 C C . LEU A 1 91 ? -0.844 6.025 7.659 1.00 96.88 91 LEU A C 1
ATOM 713 O O . LEU A 1 91 ? -1.258 5.832 8.804 1.00 96.88 91 LEU A O 1
ATOM 717 N N . PHE A 1 92 ? 0.293 5.477 7.221 1.00 97.00 92 PHE A N 1
ATOM 718 C CA . PHE A 1 92 ? 1.160 4.665 8.077 1.00 97.00 92 PHE A CA 1
ATOM 719 C C . PHE A 1 92 ? 1.690 5.470 9.273 1.00 97.00 92 PHE A C 1
ATOM 721 O O . PHE A 1 92 ? 1.671 4.990 10.412 1.00 97.00 92 PHE A O 1
ATOM 728 N N . VAL A 1 93 ? 2.134 6.707 9.035 1.00 96.62 93 VAL A N 1
ATOM 729 C CA . VAL A 1 93 ? 2.642 7.612 10.074 1.00 96.62 93 VAL A CA 1
ATOM 730 C C . VAL A 1 93 ? 1.533 8.014 11.045 1.00 96.62 93 VAL A C 1
ATOM 732 O O . VAL A 1 93 ? 1.754 8.009 12.258 1.00 96.62 93 VAL A O 1
ATOM 735 N N . GLU A 1 94 ? 0.337 8.332 10.553 1.00 95.94 94 GLU A N 1
ATOM 736 C CA . GLU A 1 94 ? -0.825 8.620 11.398 1.00 95.94 94 GLU A CA 1
ATOM 737 C C . GLU A 1 94 ? -1.182 7.429 12.288 1.00 95.94 94 GLU A C 1
ATOM 739 O O . GLU A 1 94 ? -1.302 7.591 13.503 1.00 95.94 94 GLU A O 1
ATOM 744 N N . ALA A 1 95 ? -1.252 6.224 11.719 1.00 95.50 95 ALA A N 1
ATOM 745 C CA . ALA A 1 95 ? -1.507 5.004 12.476 1.00 95.50 95 ALA A CA 1
ATOM 746 C C . ALA A 1 95 ? -0.439 4.756 13.556 1.00 95.50 95 ALA A C 1
ATOM 748 O O . ALA A 1 95 ? -0.768 4.384 14.682 1.00 95.50 95 ALA A O 1
ATOM 749 N N . ALA A 1 96 ? 0.838 5.016 13.258 1.00 95.00 96 ALA A N 1
ATOM 750 C CA . ALA A 1 96 ? 1.915 4.904 14.239 1.00 95.00 96 ALA A CA 1
ATOM 751 C C . ALA A 1 96 ? 1.787 5.933 15.379 1.00 95.00 96 ALA A C 1
ATOM 753 O O . ALA A 1 96 ? 2.020 5.592 16.539 1.00 95.00 96 ALA A O 1
ATOM 754 N N . ARG A 1 97 ? 1.393 7.178 15.077 1.00 95.56 97 ARG A N 1
ATOM 755 C CA . ARG A 1 97 ? 1.151 8.218 16.096 1.00 95.56 97 ARG A CA 1
ATOM 756 C C . ARG A 1 97 ? -0.032 7.868 16.995 1.00 95.56 97 ARG A C 1
ATOM 758 O O . ARG A 1 97 ? 0.036 8.089 18.201 1.00 95.56 97 ARG A O 1
ATOM 765 N N . ILE A 1 98 ? -1.096 7.310 16.424 1.00 95.06 98 ILE A N 1
ATOM 766 C CA . ILE A 1 98 ? -2.261 6.846 17.185 1.00 95.06 98 ILE A CA 1
ATOM 767 C C . ILE A 1 98 ? -1.856 5.712 18.126 1.00 95.06 98 ILE A C 1
ATOM 769 O O . ILE A 1 98 ? -2.144 5.803 19.314 1.00 95.06 98 ILE A O 1
ATOM 773 N N . ALA A 1 99 ? -1.106 4.717 17.641 1.00 93.31 99 ALA A N 1
ATOM 774 C CA . ALA A 1 99 ? -0.621 3.614 18.473 1.00 93.31 99 ALA A CA 1
ATOM 775 C C . ALA A 1 99 ? 0.223 4.104 19.667 1.00 93.31 99 ALA A C 1
ATOM 777 O O . ALA A 1 99 ? 0.146 3.550 20.760 1.00 93.31 99 ALA A O 1
ATOM 778 N N . GLN A 1 100 ? 1.006 5.172 19.482 1.00 93.00 100 GLN A N 1
ATOM 779 C CA . GLN A 1 100 ? 1.777 5.792 20.567 1.00 93.00 100 GLN A CA 1
ATOM 780 C C . GLN A 1 100 ? 0.895 6.525 21.584 1.00 93.00 100 GLN A C 1
ATOM 782 O O . GLN A 1 100 ? 1.195 6.507 22.774 1.00 93.00 100 GLN A O 1
ATOM 787 N N . ARG A 1 101 ? -0.169 7.196 21.126 1.00 93.88 101 ARG A N 1
ATOM 788 C CA . ARG A 1 101 ? -1.054 8.001 21.980 1.00 93.88 101 ARG A CA 1
ATOM 789 C C . ARG A 1 101 ? -2.071 7.156 22.743 1.00 93.88 101 ARG A C 1
ATOM 791 O O . ARG A 1 101 ? -2.354 7.449 23.899 1.00 93.88 101 ARG A O 1
ATOM 798 N N . GLU A 1 102 ? -2.660 6.176 22.073 1.00 91.00 102 GLU A N 1
ATOM 799 C CA . GLU A 1 102 ? -3.844 5.442 22.540 1.00 91.00 102 GLU A CA 1
ATOM 800 C C . GLU A 1 102 ? -3.518 3.997 22.943 1.00 91.00 102 GLU A C 1
ATOM 802 O O . GLU A 1 102 ? -4.325 3.341 23.597 1.00 91.00 102 GLU A O 1
ATOM 807 N N . GLY A 1 103 ? -2.299 3.536 22.648 1.00 89.06 103 GLY A N 1
ATOM 808 C CA . GLY A 1 103 ? -1.806 2.209 22.993 1.00 89.06 103 GLY A CA 1
ATOM 809 C C . GLY A 1 103 ? -1.876 1.209 21.831 1.00 89.06 103 GLY A C 1
ATOM 810 O O . GLY A 1 103 ? -2.388 1.514 20.750 1.00 89.06 103 GLY A O 1
ATOM 811 N N . PRO A 1 104 ? -1.320 0.001 22.029 1.00 89.44 104 PRO A N 1
ATOM 812 C CA . PRO A 1 104 ? -1.297 -1.034 21.004 1.00 89.44 104 PRO A CA 1
ATOM 813 C C . PRO A 1 104 ? -2.707 -1.554 20.710 1.00 89.44 104 PRO A C 1
ATOM 815 O O . PRO A 1 104 ? -3.521 -1.737 21.616 1.00 89.44 104 PRO A O 1
ATOM 818 N N . HIS A 1 105 ? -2.984 -1.844 19.439 1.00 94.00 105 HIS A N 1
ATOM 819 C CA . HIS A 1 105 ? -4.249 -2.437 19.017 1.00 94.00 105 HIS A CA 1
ATOM 820 C C . HIS A 1 105 ? -4.028 -3.354 17.811 1.00 94.00 105 HIS A C 1
ATOM 822 O O . HIS A 1 105 ? -3.481 -2.897 16.805 1.00 94.00 105 HIS A O 1
ATOM 828 N N . PRO A 1 106 ? -4.511 -4.611 17.837 1.00 95.44 106 PRO A N 1
ATOM 829 C CA . PRO A 1 106 ? -4.171 -5.607 16.822 1.00 95.44 106 PRO A CA 1
ATOM 830 C C . PRO A 1 106 ? -4.582 -5.189 15.406 1.00 95.44 106 PRO A C 1
ATOM 832 O O . PRO A 1 106 ? -3.794 -5.336 14.475 1.00 95.44 106 PRO A O 1
ATOM 835 N N . ALA A 1 107 ? -5.772 -4.604 15.229 1.00 95.31 107 ALA A N 1
ATOM 836 C CA . ALA A 1 107 ? -6.206 -4.116 13.916 1.00 95.31 107 ALA A CA 1
ATOM 837 C C . ALA A 1 107 ? -5.365 -2.924 13.418 1.00 95.31 107 ALA A C 1
ATOM 839 O O . ALA A 1 107 ? -5.134 -2.790 12.219 1.00 95.31 107 ALA A O 1
ATOM 840 N N . LEU A 1 108 ? -4.854 -2.088 14.331 1.00 95.50 108 LEU A N 1
ATOM 841 C CA . LEU A 1 108 ? -4.007 -0.947 13.981 1.00 95.50 108 LEU A CA 1
ATOM 842 C C . LEU A 1 108 ? -2.603 -1.417 13.580 1.00 95.50 108 LEU A C 1
ATOM 844 O O . LEU A 1 108 ? -2.036 -0.921 12.609 1.00 95.50 108 LEU A O 1
ATOM 848 N N . ASP A 1 109 ? -2.069 -2.418 14.279 1.00 95.56 109 ASP A N 1
ATOM 849 C CA . ASP A 1 109 ? -0.793 -3.046 13.935 1.00 95.56 109 ASP A CA 1
ATOM 850 C C . ASP A 1 109 ? -0.881 -3.811 12.609 1.00 95.56 109 ASP A C 1
ATOM 852 O O . ASP A 1 109 ? -0.004 -3.671 11.753 1.00 95.56 109 ASP A O 1
ATOM 856 N N . ALA A 1 110 ? -1.974 -4.546 12.383 1.00 97.06 110 ALA A N 1
ATOM 857 C CA . ALA A 1 110 ? -2.245 -5.200 11.107 1.00 97.06 110 ALA A CA 1
ATOM 858 C C . ALA A 1 110 ? -2.368 -4.180 9.963 1.00 97.06 110 ALA A C 1
ATOM 860 O O . ALA A 1 110 ? -1.782 -4.383 8.900 1.00 97.06 110 ALA A O 1
ATOM 861 N N . LEU A 1 111 ? -3.060 -3.057 10.183 1.00 96.94 111 LEU A N 1
ATOM 862 C CA . LEU A 1 111 ? -3.179 -1.975 9.205 1.00 96.94 111 LEU A CA 1
ATOM 863 C C . LEU A 1 111 ? -1.803 -1.419 8.849 1.00 96.94 111 LEU A C 1
ATOM 865 O O . LEU A 1 111 ? -1.471 -1.315 7.671 1.00 96.94 111 LEU A O 1
ATOM 869 N N . ARG A 1 112 ? -0.965 -1.138 9.851 1.00 96.69 112 ARG A N 1
ATOM 870 C CA . ARG A 1 112 ? 0.402 -0.647 9.631 1.00 96.69 112 ARG A CA 1
ATOM 871 C C . ARG A 1 112 ? 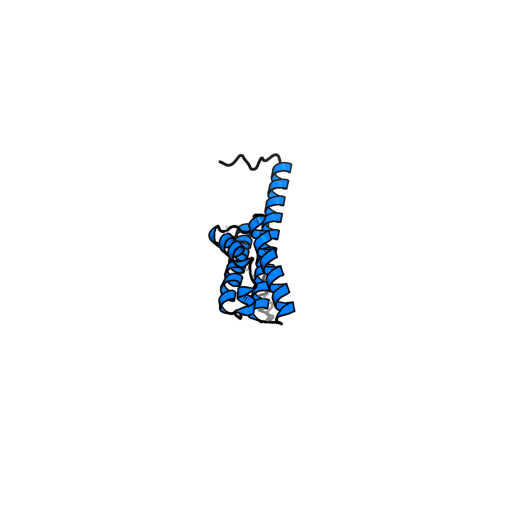1.242 -1.643 8.844 1.00 96.69 112 ARG A C 1
ATOM 873 O O . ARG A 1 112 ? 1.952 -1.238 7.930 1.00 96.69 112 ARG A O 1
ATOM 880 N N . HIS A 1 113 ? 1.139 -2.931 9.162 1.00 97.69 113 HIS A N 1
ATOM 881 C CA . HIS A 1 113 ? 1.846 -3.975 8.428 1.00 97.69 113 HIS A CA 1
ATOM 882 C C . HIS A 1 113 ? 1.426 -4.017 6.951 1.00 97.69 113 HIS A C 1
ATOM 884 O O . HIS A 1 113 ? 2.283 -4.041 6.073 1.00 97.69 113 HIS A O 1
ATOM 890 N N . ARG A 1 114 ? 0.120 -3.944 6.664 1.00 98.00 114 ARG A N 1
ATOM 891 C CA . ARG A 1 114 ? -0.399 -3.932 5.286 1.00 98.00 114 ARG A CA 1
ATOM 892 C C . ARG A 1 114 ? -0.028 -2.671 4.511 1.00 98.00 114 ARG A C 1
ATOM 894 O O . ARG A 1 114 ? 0.242 -2.758 3.318 1.00 98.00 114 ARG A O 1
ATOM 901 N N . LEU A 1 115 ? 0.015 -1.514 5.170 1.00 97.12 115 LEU A N 1
ATOM 902 C CA . LEU A 1 115 ? 0.486 -0.276 4.545 1.00 97.12 115 LEU A CA 1
ATOM 903 C C . LEU A 1 115 ? 1.982 -0.338 4.223 1.00 97.12 115 LEU A C 1
ATOM 905 O O . LEU A 1 115 ? 2.373 0.081 3.140 1.00 97.12 115 LEU A O 1
ATOM 909 N N . ALA A 1 116 ? 2.799 -0.907 5.114 1.00 97.44 116 ALA A N 1
ATOM 910 C CA . ALA A 1 116 ? 4.223 -1.116 4.854 1.00 97.44 116 ALA A CA 1
ATOM 911 C C . ALA A 1 116 ? 4.460 -2.108 3.702 1.00 97.44 116 ALA A C 1
ATOM 913 O O . ALA A 1 116 ? 5.304 -1.867 2.848 1.00 97.44 116 ALA A O 1
ATOM 914 N N . GLU A 1 117 ? 3.686 -3.196 3.642 1.00 98.00 117 GLU A N 1
ATOM 915 C CA . GLU A 1 117 ? 3.712 -4.155 2.529 1.00 98.00 117 GLU A CA 1
ATOM 916 C C . GLU A 1 117 ? 3.364 -3.473 1.195 1.00 98.00 117 GLU A C 1
ATOM 918 O O . GLU A 1 117 ? 4.087 -3.617 0.210 1.00 98.00 117 GLU A O 1
ATOM 923 N N . ALA A 1 118 ? 2.287 -2.682 1.172 1.00 97.00 118 ALA A N 1
ATOM 924 C CA . ALA A 1 118 ? 1.876 -1.937 -0.010 1.00 97.00 118 ALA A CA 1
ATOM 925 C C . ALA A 1 118 ? 2.919 -0.905 -0.461 1.00 97.00 118 ALA A C 1
ATOM 927 O O . ALA A 1 118 ? 3.191 -0.806 -1.656 1.00 97.00 118 ALA A O 1
ATOM 928 N N . GLU A 1 119 ? 3.496 -0.144 0.472 1.00 96.50 119 GLU A N 1
ATOM 929 C CA . GLU A 1 119 ? 4.527 0.856 0.182 1.00 96.50 119 GLU A CA 1
ATOM 930 C C . GLU A 1 119 ? 5.796 0.200 -0.369 1.00 96.50 119 GLU A C 1
ATOM 932 O O . GLU A 1 119 ? 6.280 0.615 -1.421 1.00 96.50 119 GLU A O 1
ATOM 937 N N . ALA A 1 120 ? 6.264 -0.886 0.251 1.00 96.44 120 ALA A N 1
ATOM 938 C CA . ALA A 1 120 ? 7.439 -1.614 -0.212 1.00 96.44 120 ALA A CA 1
ATOM 939 C C . ALA A 1 120 ? 7.255 -2.143 -1.644 1.00 96.44 120 ALA A C 1
ATOM 941 O O . ALA A 1 120 ? 8.147 -1.995 -2.483 1.00 96.44 120 ALA A O 1
ATOM 942 N N . LEU A 1 121 ? 6.085 -2.714 -1.953 1.00 96.88 121 LEU A N 1
ATOM 943 C CA . LEU A 1 121 ? 5.761 -3.180 -3.304 1.00 96.88 121 LEU A CA 1
ATOM 944 C C . LEU A 1 121 ? 5.641 -2.015 -4.296 1.00 96.88 121 LEU A C 1
ATOM 946 O O . LEU A 1 121 ? 6.179 -2.100 -5.399 1.00 96.88 121 LEU A O 1
ATOM 950 N N . ALA A 1 122 ? 4.995 -0.913 -3.907 1.00 95.06 122 ALA A N 1
ATOM 951 C CA . ALA A 1 122 ? 4.862 0.285 -4.735 1.00 95.06 122 ALA A CA 1
ATOM 952 C C . ALA A 1 122 ? 6.225 0.875 -5.118 1.00 95.06 122 ALA A C 1
ATOM 954 O O . ALA A 1 122 ? 6.470 1.184 -6.287 1.00 95.06 122 ALA A O 1
ATOM 955 N N . THR A 1 123 ? 7.108 1.017 -4.130 1.00 95.06 123 THR A N 1
ATOM 956 C CA . THR A 1 123 ? 8.471 1.521 -4.301 1.00 95.06 123 THR A CA 1
ATOM 957 C C . THR A 1 123 ? 9.278 0.569 -5.172 1.00 95.06 123 THR A C 1
ATOM 959 O O . THR A 1 123 ? 9.870 1.000 -6.159 1.00 95.06 123 THR A O 1
ATOM 962 N N . ARG A 1 124 ? 9.202 -0.743 -4.919 1.00 95.75 124 ARG A N 1
ATOM 963 C CA . ARG A 1 124 ? 9.946 -1.721 -5.715 1.00 95.75 124 ARG A CA 1
ATOM 964 C C . ARG A 1 124 ? 9.515 -1.754 -7.181 1.00 95.75 124 ARG A C 1
ATOM 966 O O . ARG A 1 124 ? 10.371 -1.794 -8.061 1.00 95.75 124 ARG A O 1
ATOM 973 N N . VAL A 1 125 ? 8.211 -1.711 -7.457 1.00 95.44 125 VAL A N 1
ATOM 974 C CA . VAL A 1 125 ? 7.691 -1.633 -8.833 1.00 95.44 125 VAL A CA 1
ATOM 975 C C . VAL A 1 125 ? 8.161 -0.344 -9.510 1.00 95.44 125 VAL A C 1
ATOM 977 O O . VAL A 1 125 ? 8.600 -0.385 -10.657 1.00 95.44 125 VAL A O 1
ATOM 980 N N . ALA A 1 126 ? 8.118 0.794 -8.811 1.00 93.44 126 ALA A N 1
ATOM 981 C CA . ALA A 1 126 ? 8.595 2.062 -9.356 1.00 93.44 126 ALA A CA 1
ATOM 982 C C . ALA A 1 126 ? 10.099 2.033 -9.687 1.00 93.44 126 ALA A C 1
ATOM 984 O O . ALA A 1 126 ? 10.485 2.499 -10.758 1.00 93.44 126 ALA A O 1
ATOM 985 N N . ASP A 1 127 ? 10.926 1.449 -8.817 1.00 94.38 127 ASP A N 1
ATOM 986 C CA . ASP A 1 127 ? 12.370 1.314 -9.036 1.00 94.38 127 ASP A CA 1
ATOM 987 C C . ASP A 1 127 ? 12.686 0.433 -10.247 1.00 94.38 127 ASP A C 1
ATOM 989 O O . ASP A 1 127 ? 13.539 0.775 -11.066 1.00 94.38 127 ASP A O 1
ATOM 993 N N . LEU A 1 128 ? 11.986 -0.697 -10.383 1.00 94.50 128 LEU A N 1
ATOM 994 C CA . LEU A 1 128 ? 12.162 -1.608 -11.512 1.00 94.50 128 LEU A CA 1
ATOM 995 C C . LEU A 1 128 ? 11.773 -0.936 -12.836 1.00 94.50 128 LEU A C 1
ATOM 997 O O . LEU A 1 128 ? 12.542 -1.005 -13.792 1.00 94.50 128 LEU A O 1
ATOM 1001 N N . LEU A 1 129 ? 10.644 -0.223 -12.881 1.00 92.56 129 LEU A N 1
ATOM 1002 C CA . LEU A 1 129 ? 10.226 0.530 -14.069 1.00 92.56 129 LEU A CA 1
ATOM 1003 C C . LEU A 1 129 ? 11.209 1.658 -14.415 1.00 92.56 129 LEU A C 1
ATOM 1005 O O . LEU A 1 129 ? 11.518 1.876 -15.587 1.00 92.56 129 LEU A O 1
ATOM 1009 N N . ALA A 1 130 ? 11.733 2.363 -13.409 1.00 92.19 130 ALA A N 1
ATOM 1010 C CA . ALA A 1 130 ? 12.750 3.389 -13.617 1.00 92.19 130 ALA A CA 1
ATOM 1011 C C . ALA A 1 130 ? 14.052 2.790 -14.175 1.00 92.19 130 ALA A C 1
ATOM 1013 O O . ALA A 1 130 ? 14.662 3.363 -15.081 1.00 92.19 130 ALA A O 1
ATOM 1014 N N . ALA A 1 131 ? 14.456 1.617 -13.680 1.00 92.69 131 ALA A N 1
ATOM 1015 C CA . ALA A 1 131 ? 15.609 0.892 -14.198 1.00 92.69 131 ALA A CA 1
ATOM 1016 C C . ALA A 1 131 ? 15.390 0.434 -15.651 1.00 92.69 131 ALA A C 1
ATOM 1018 O O . ALA A 1 131 ? 16.293 0.589 -16.476 1.00 92.69 131 ALA A O 1
ATOM 1019 N N . GLU A 1 132 ? 14.203 -0.079 -15.992 1.00 92.12 132 GLU A N 1
ATOM 1020 C CA . GLU A 1 132 ? 13.861 -0.450 -17.371 1.00 92.12 132 GLU A CA 1
ATOM 1021 C C . GLU A 1 132 ? 13.929 0.744 -18.327 1.00 92.12 132 GLU A C 1
ATOM 1023 O O . GLU A 1 132 ? 14.549 0.641 -19.388 1.00 92.12 132 GLU A O 1
ATOM 1028 N N . ASP A 1 133 ? 13.363 1.889 -17.938 1.00 90.06 133 ASP A N 1
ATOM 1029 C CA . ASP A 1 133 ? 13.422 3.128 -18.721 1.00 90.06 133 ASP A CA 1
ATOM 1030 C C . ASP A 1 133 ? 14.874 3.598 -18.918 1.00 90.06 133 ASP A C 1
ATOM 1032 O O . ASP A 1 133 ? 15.303 3.895 -20.036 1.00 90.06 133 ASP A O 1
ATOM 1036 N N . GLN A 1 134 ? 15.688 3.583 -17.859 1.00 91.50 134 GLN A N 1
ATOM 1037 C CA . GLN A 1 134 ? 17.097 3.964 -17.951 1.00 91.50 134 GLN A CA 1
ATOM 1038 C C . GLN A 1 134 ? 17.894 3.035 -18.884 1.00 91.50 134 GLN A C 1
ATOM 1040 O O . GLN A 1 134 ? 18.707 3.510 -19.683 1.00 91.50 134 GLN A O 1
ATOM 1045 N N . ILE A 1 135 ? 17.648 1.722 -18.825 1.00 90.19 135 ILE A N 1
ATOM 1046 C CA . ILE A 1 135 ? 18.272 0.737 -19.720 1.00 90.19 135 ILE A CA 1
ATOM 1047 C C . ILE A 1 135 ? 17.808 0.946 -21.166 1.00 90.19 135 ILE A C 1
ATOM 1049 O O . ILE A 1 135 ? 18.629 0.876 -22.083 1.00 90.19 135 ILE A O 1
ATOM 1053 N N . ALA A 1 136 ? 16.518 1.208 -21.388 1.00 88.06 136 ALA A N 1
ATOM 1054 C CA . ALA A 1 136 ? 15.971 1.475 -22.715 1.00 88.06 136 ALA A CA 1
ATOM 1055 C C . ALA A 1 136 ? 16.648 2.696 -23.353 1.00 88.06 136 ALA A C 1
ATOM 1057 O O . ALA A 1 136 ? 17.185 2.586 -24.459 1.00 88.06 136 ALA A O 1
ATOM 1058 N N . ARG A 1 137 ? 16.748 3.805 -22.609 1.00 88.31 137 ARG A N 1
ATOM 1059 C CA . ARG A 1 137 ? 17.455 5.019 -23.045 1.00 88.31 137 ARG A CA 1
ATOM 1060 C C . ARG A 1 137 ? 18.928 4.752 -23.349 1.00 88.31 137 ARG A C 1
ATOM 1062 O O . ARG A 1 137 ? 19.424 5.190 -24.383 1.00 88.31 137 ARG A O 1
ATOM 1069 N N . ALA A 1 138 ? 19.624 3.994 -22.497 1.00 89.88 138 ALA A N 1
ATOM 1070 C CA . ALA A 1 138 ? 21.027 3.627 -22.717 1.00 89.88 138 ALA A CA 1
ATOM 1071 C C . ALA A 1 138 ? 21.233 2.773 -23.983 1.00 89.88 138 ALA A C 1
ATOM 1073 O O . ALA A 1 138 ? 22.291 2.828 -24.605 1.00 89.88 138 ALA A O 1
ATOM 1074 N N . ARG A 1 139 ? 20.216 2.001 -24.384 1.00 89.25 139 ARG A N 1
ATOM 1075 C CA . ARG A 1 139 ? 20.201 1.202 -25.619 1.00 89.25 139 ARG A CA 1
ATOM 1076 C C . ARG A 1 139 ? 19.730 1.986 -26.852 1.00 89.25 139 ARG A C 1
ATOM 1078 O O . ARG A 1 139 ? 19.667 1.408 -27.932 1.00 89.25 139 ARG A O 1
ATOM 1085 N N . GLY A 1 140 ? 19.408 3.273 -26.709 1.00 85.56 140 GLY A N 1
ATOM 1086 C CA . GLY A 1 140 ? 18.904 4.113 -27.796 1.00 85.56 140 GLY A CA 1
ATOM 1087 C C . GLY A 1 140 ? 17.430 3.882 -28.144 1.00 85.56 140 GLY A C 1
ATOM 1088 O O . GLY A 1 140 ? 16.982 4.333 -29.195 1.00 85.56 140 GLY A O 1
ATOM 1089 N N . PHE A 1 141 ? 16.671 3.190 -27.289 1.00 73.69 141 PHE A N 1
ATOM 1090 C CA . PHE A 1 141 ? 15.221 3.094 -27.424 1.00 73.69 141 PHE A CA 1
ATOM 1091 C C . PHE A 1 141 ? 14.565 4.283 -26.721 1.00 73.69 141 PHE A C 1
ATOM 1093 O O . PHE A 1 141 ? 14.797 4.508 -25.533 1.00 73.69 141 PHE A O 1
ATOM 1100 N N . ASP A 1 142 ? 13.730 5.026 -27.447 1.00 69.88 142 ASP A N 1
ATOM 1101 C CA . ASP A 1 142 ? 12.846 6.031 -26.860 1.00 69.88 142 ASP A CA 1
ATOM 1102 C C . ASP A 1 142 ? 11.532 5.338 -26.439 1.00 69.88 142 ASP A C 1
ATOM 1104 O O . ASP A 1 142 ? 10.831 4.787 -27.297 1.00 69.88 142 ASP A O 1
ATOM 1108 N N . PRO A 1 143 ? 11.164 5.316 -25.144 1.00 59.50 143 PRO A N 1
ATOM 1109 C CA . PRO A 1 143 ? 9.927 4.681 -24.689 1.00 59.50 143 PRO A CA 1
ATOM 1110 C C . PRO A 1 143 ? 8.655 5.296 -25.306 1.00 59.50 143 PRO A C 1
ATOM 1112 O O . PRO A 1 143 ? 7.587 4.692 -25.230 1.00 59.50 143 PRO A O 1
ATOM 1115 N N . GLY A 1 144 ? 8.745 6.472 -25.943 1.00 57.91 144 GLY A N 1
ATOM 1116 C CA . GLY A 1 144 ? 7.617 7.158 -26.577 1.00 57.91 144 GLY A CA 1
ATOM 1117 C C . GLY A 1 144 ? 7.136 6.594 -27.923 1.00 57.91 144 GLY A C 1
ATOM 1118 O O . GLY A 1 144 ? 6.133 7.084 -28.442 1.00 57.91 144 GLY A O 1
ATOM 1119 N N . THR A 1 145 ? 7.808 5.598 -28.520 1.00 48.75 145 THR A N 1
ATOM 1120 C CA . THR A 1 145 ? 7.539 5.176 -29.917 1.00 48.75 145 THR A CA 1
ATOM 1121 C C . THR A 1 145 ? 6.621 3.962 -30.109 1.00 48.75 145 THR A C 1
ATOM 1123 O O . THR A 1 145 ? 6.463 3.503 -31.238 1.00 48.75 145 THR A O 1
ATOM 1126 N N . ARG A 1 146 ? 5.967 3.439 -29.064 1.00 46.72 146 ARG A N 1
ATOM 1127 C CA . ARG A 1 146 ? 4.889 2.443 -29.234 1.00 46.72 146 ARG A CA 1
ATOM 1128 C C . ARG A 1 146 ? 3.523 3.111 -29.058 1.00 46.72 146 ARG A C 1
ATOM 1130 O O . ARG A 1 146 ? 3.007 3.185 -27.947 1.00 46.72 146 ARG A O 1
ATOM 1137 N N . ARG A 1 147 ? 2.967 3.617 -30.162 1.00 40.53 147 ARG A N 1
ATOM 1138 C CA . ARG A 1 147 ? 1.531 3.881 -30.334 1.00 40.53 147 ARG A CA 1
ATOM 1139 C C . ARG A 1 147 ? 0.954 2.877 -31.316 1.00 40.53 147 ARG A C 1
ATOM 1141 O O . ARG A 1 147 ? 1.668 2.574 -32.295 1.00 40.53 147 ARG A O 1
#